Protein AF-A0A7V9LGB7-F1 (afdb_monomer)

pLDDT: mean 96.28, std 4.4, range [69.19, 98.69]

Structure (mmCIF, N/CA/C/O backbone):
data_AF-A0A7V9LGB7-F1
#
_entry.id   AF-A0A7V9LGB7-F1
#
loop_
_atom_site.group_PDB
_atom_site.id
_atom_site.type_symbol
_atom_site.label_atom_id
_atom_site.label_alt_id
_atom_site.label_comp_id
_atom_site.label_asym_id
_atom_site.label_entity_id
_atom_site.label_seq_id
_atom_site.pdbx_PDB_ins_code
_atom_site.Cartn_x
_atom_site.Cartn_y
_atom_site.Cartn_z
_atom_site.occupancy
_atom_site.B_iso_or_equiv
_atom_site.auth_seq_id
_atom_site.auth_comp_id
_atom_site.auth_asym_id
_atom_site.auth_atom_id
_atom_site.pdbx_PDB_model_num
ATOM 1 N N . MET A 1 1 ? 5.969 -22.496 -9.703 1.00 80.81 1 MET A N 1
ATOM 2 C CA . MET A 1 1 ? 6.169 -21.091 -10.097 1.00 80.81 1 MET A CA 1
ATOM 3 C C . MET A 1 1 ? 6.312 -20.293 -8.812 1.00 80.81 1 MET A C 1
ATOM 5 O O . MET A 1 1 ? 5.469 -20.494 -7.947 1.00 80.81 1 MET A O 1
ATOM 9 N N . LEU A 1 2 ? 7.394 -19.525 -8.632 1.00 96.19 2 LEU A N 1
ATOM 10 C CA . LEU A 1 2 ? 7.601 -18.729 -7.414 1.00 96.19 2 LEU A CA 1
ATOM 11 C C . LEU A 1 2 ? 6.827 -17.413 -7.505 1.00 96.19 2 LEU A C 1
ATOM 13 O O . LEU A 1 2 ? 6.713 -16.836 -8.586 1.00 96.19 2 LEU A O 1
ATOM 17 N N . THR A 1 3 ? 6.308 -16.964 -6.370 1.00 98.06 3 THR A N 1
ATOM 18 C CA . THR A 1 3 ? 5.506 -15.746 -6.239 1.00 98.06 3 THR A CA 1
ATOM 19 C C . THR A 1 3 ? 5.929 -14.993 -4.990 1.00 98.06 3 THR A C 1
ATOM 21 O O . THR A 1 3 ? 6.254 -15.623 -3.982 1.00 98.06 3 THR A O 1
ATOM 24 N N . ASP A 1 4 ? 5.866 -13.669 -5.041 1.00 98.44 4 ASP A N 1
ATOM 25 C CA . ASP A 1 4 ? 6.053 -12.804 -3.879 1.00 98.44 4 ASP A CA 1
ATOM 26 C C . ASP A 1 4 ? 4.936 -11.758 -3.846 1.00 98.44 4 ASP A C 1
ATOM 28 O O . ASP A 1 4 ? 4.859 -10.885 -4.705 1.00 98.44 4 ASP A O 1
ATOM 32 N N . TYR A 1 5 ? 4.032 -11.879 -2.877 1.00 98.38 5 TYR A N 1
ATOM 33 C CA . TYR A 1 5 ? 2.899 -10.964 -2.712 1.00 98.38 5 TYR A CA 1
ATOM 34 C C . TYR A 1 5 ? 3.079 -9.993 -1.545 1.00 98.38 5 TYR A C 1
ATOM 36 O O . TYR A 1 5 ? 2.099 -9.390 -1.116 1.00 98.38 5 TYR A O 1
ATOM 44 N N . HIS A 1 6 ? 4.303 -9.862 -1.022 1.00 98.25 6 HIS A N 1
ATOM 45 C CA . HIS A 1 6 ? 4.618 -8.968 0.089 1.00 98.25 6 HIS A CA 1
ATOM 46 C C . HIS A 1 6 ? 5.643 -7.911 -0.330 1.00 98.25 6 HIS A C 1
ATOM 48 O O . HIS A 1 6 ? 6.719 -7.778 0.254 1.00 98.25 6 HIS A O 1
ATOM 54 N N . LEU A 1 7 ? 5.307 -7.151 -1.370 1.00 97.62 7 LEU A N 1
ATOM 55 C CA . LEU A 1 7 ? 6.145 -6.076 -1.888 1.00 97.62 7 LEU A CA 1
ATOM 56 C C . LEU A 1 7 ? 5.615 -4.701 -1.480 1.00 97.62 7 LEU A C 1
ATOM 58 O O . LEU A 1 7 ? 4.425 -4.421 -1.588 1.00 97.62 7 LEU A O 1
ATOM 62 N N . HIS A 1 8 ? 6.537 -3.816 -1.107 1.00 97.56 8 HIS A N 1
ATOM 63 C CA . HIS A 1 8 ? 6.285 -2.392 -0.892 1.00 97.56 8 HIS A CA 1
ATOM 64 C C . HIS A 1 8 ? 7.036 -1.582 -1.952 1.00 97.56 8 HIS A C 1
ATOM 66 O O . HIS A 1 8 ? 8.246 -1.739 -2.145 1.00 97.56 8 HIS A O 1
ATOM 72 N N . LEU A 1 9 ? 6.320 -0.720 -2.669 1.00 96.56 9 LEU A N 1
ATOM 73 C CA . LEU A 1 9 ? 6.901 0.223 -3.624 1.00 96.56 9 LEU A CA 1
ATOM 74 C C . LEU A 1 9 ? 7.471 1.446 -2.906 1.00 96.56 9 LEU A C 1
ATOM 76 O O . LEU A 1 9 ? 8.511 1.968 -3.321 1.00 96.56 9 LEU A O 1
ATOM 80 N N . ARG A 1 10 ? 6.786 1.901 -1.854 1.00 93.50 10 ARG A N 1
ATOM 81 C CA . ARG A 1 10 ? 7.109 3.111 -1.104 1.00 93.50 10 ARG A CA 1
ATOM 82 C C . ARG A 1 10 ? 8.202 2.859 -0.075 1.00 93.50 10 ARG A C 1
ATOM 84 O O . ARG A 1 10 ? 8.149 1.907 0.701 1.00 93.50 10 ARG A O 1
ATOM 91 N N . THR A 1 11 ? 9.178 3.762 -0.049 1.00 90.50 11 THR A N 1
ATOM 92 C CA . THR A 1 11 ? 10.257 3.771 0.945 1.00 90.50 11 THR A CA 1
ATOM 93 C C . THR A 1 11 ? 9.727 4.099 2.345 1.00 90.50 11 THR A C 1
ATOM 95 O O . THR A 1 11 ? 8.559 4.440 2.526 1.00 90.50 11 THR A O 1
ATOM 98 N N . ASP A 1 12 ? 10.583 3.989 3.359 1.00 89.25 12 ASP A N 1
ATOM 99 C CA . ASP A 1 12 ? 10.185 4.194 4.759 1.00 89.25 12 ASP A CA 1
ATOM 100 C C . ASP A 1 12 ? 10.012 5.666 5.162 1.00 89.25 12 ASP A C 1
ATOM 102 O O . ASP A 1 12 ? 9.466 5.953 6.228 1.00 89.25 12 ASP A O 1
ATOM 106 N N . ASP A 1 13 ? 10.437 6.607 4.317 1.00 86.31 13 ASP A N 1
ATOM 107 C CA . ASP A 1 13 ? 10.253 8.039 4.563 1.00 86.31 13 ASP A CA 1
ATOM 108 C C . ASP A 1 13 ? 8.762 8.417 4.585 1.00 86.31 13 ASP A C 1
ATOM 110 O O . ASP A 1 13 ? 7.931 7.777 3.950 1.00 86.31 13 ASP A O 1
ATOM 114 N N . VAL A 1 14 ? 8.393 9.465 5.328 1.00 83.81 14 VAL A N 1
ATOM 115 C CA . VAL A 1 14 ? 6.999 9.951 5.429 1.00 83.81 14 VAL A CA 1
ATOM 116 C C . VAL A 1 14 ? 6.613 10.784 4.197 1.00 83.81 14 VAL A C 1
ATOM 118 O O . VAL A 1 14 ? 7.425 11.565 3.701 1.00 83.81 14 VAL A O 1
ATOM 121 N N . GLY A 1 15 ? 5.360 10.670 3.732 1.00 69.19 15 GLY A N 1
ATOM 122 C CA . GLY A 1 15 ? 4.960 11.133 2.388 1.00 69.19 15 GLY A CA 1
ATOM 123 C C . GLY A 1 15 ? 5.653 10.298 1.306 1.00 69.19 15 GLY A C 1
ATOM 124 O O . GLY A 1 15 ? 6.162 9.239 1.641 1.00 69.19 15 GLY A O 1
ATOM 125 N N . LYS A 1 16 ? 5.749 10.746 0.048 1.00 80.31 16 LYS A N 1
ATOM 126 C CA . LYS A 1 16 ? 6.522 10.071 -1.028 1.00 80.31 16 LYS A CA 1
ATOM 127 C C . LYS A 1 16 ? 5.803 8.995 -1.838 1.00 80.31 16 LYS A C 1
ATOM 129 O O . LYS A 1 16 ? 6.466 8.323 -2.631 1.00 80.31 16 LYS A O 1
ATOM 134 N N . ALA A 1 17 ? 4.482 8.861 -1.735 1.00 86.56 17 ALA A N 1
ATOM 135 C CA . ALA A 1 17 ? 3.744 8.030 -2.684 1.00 86.56 17 ALA A CA 1
AT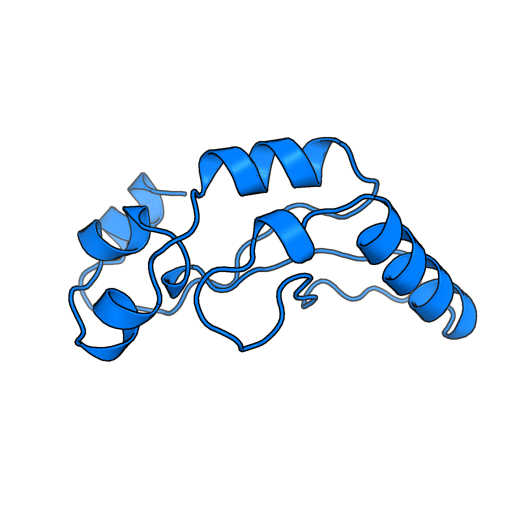OM 136 C C . ALA A 1 17 ? 4.038 8.435 -4.140 1.00 86.56 17 ALA A C 1
ATOM 138 O O . ALA A 1 17 ? 4.299 7.561 -4.961 1.00 86.56 17 ALA A O 1
ATOM 139 N N . GLU A 1 18 ? 4.116 9.734 -4.459 1.00 89.00 18 GLU A N 1
ATOM 140 C CA . GLU A 1 18 ? 4.389 10.190 -5.830 1.00 89.00 18 GLU A CA 1
ATOM 141 C C . GLU 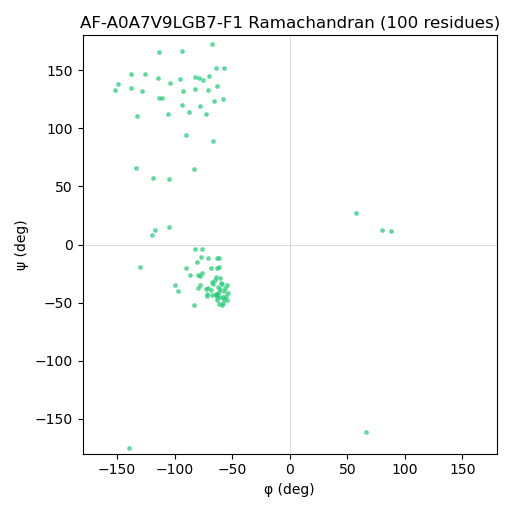A 1 18 ? 5.782 9.802 -6.358 1.00 89.00 18 GLU A C 1
ATOM 143 O O . GLU A 1 18 ? 5.948 9.567 -7.555 1.00 89.00 18 GLU A O 1
ATOM 148 N N . ASP A 1 19 ? 6.772 9.690 -5.470 1.00 91.88 19 ASP A N 1
ATOM 149 C CA . ASP A 1 19 ? 8.141 9.305 -5.828 1.00 91.88 19 ASP A CA 1
ATOM 150 C C . ASP A 1 19 ? 8.250 7.776 -6.020 1.00 91.88 19 ASP A C 1
ATOM 152 O O . ASP A 1 19 ? 9.103 7.282 -6.764 1.00 91.88 19 ASP A O 1
ATOM 156 N N . ALA A 1 20 ? 7.372 7.014 -5.361 1.00 94.19 20 ALA A N 1
ATOM 157 C CA . ALA A 1 20 ? 7.397 5.557 -5.326 1.00 94.19 20 ALA A CA 1
ATOM 158 C C . ALA A 1 20 ? 6.453 4.887 -6.333 1.00 94.19 20 ALA A C 1
ATOM 160 O O . ALA A 1 20 ? 6.818 3.873 -6.940 1.00 94.19 20 ALA A O 1
ATOM 161 N N . PHE A 1 21 ? 5.252 5.435 -6.514 1.00 96.25 21 PHE A N 1
ATOM 162 C CA . PHE A 1 21 ? 4.200 4.917 -7.390 1.00 96.25 21 PHE A CA 1
ATOM 163 C C . PHE A 1 21 ? 4.451 5.375 -8.825 1.00 96.25 21 PHE A C 1
ATOM 165 O O . PHE A 1 21 ? 3.716 6.156 -9.426 1.00 96.25 21 PHE A O 1
ATOM 172 N N . THR A 1 22 ? 5.557 4.880 -9.376 1.00 97.69 22 THR A N 1
ATOM 173 C CA . THR A 1 22 ? 5.998 5.173 -10.735 1.00 97.69 22 THR A CA 1
ATOM 174 C C . THR A 1 22 ? 6.224 3.883 -11.510 1.00 97.69 22 THR A C 1
ATOM 176 O O . THR A 1 22 ? 6.678 2.874 -10.965 1.00 97.69 22 THR A O 1
ATOM 179 N N . GLN A 1 23 ? 5.962 3.920 -12.818 1.00 98.19 23 GLN A N 1
ATOM 180 C CA . GLN A 1 23 ? 6.223 2.779 -13.704 1.00 98.19 23 GLN A CA 1
ATOM 181 C C . GLN A 1 23 ? 7.705 2.374 -13.685 1.00 98.19 23 GLN A C 1
ATOM 183 O O . GLN A 1 23 ? 8.025 1.193 -13.738 1.00 98.19 23 GLN A O 1
ATOM 188 N N . ALA A 1 24 ? 8.618 3.339 -13.530 1.00 98.25 24 ALA A N 1
ATOM 189 C CA . ALA A 1 24 ? 10.049 3.066 -13.424 1.00 98.25 24 ALA A CA 1
ATOM 190 C C . ALA A 1 24 ? 10.398 2.226 -12.183 1.00 98.25 24 ALA A C 1
ATOM 192 O O . ALA A 1 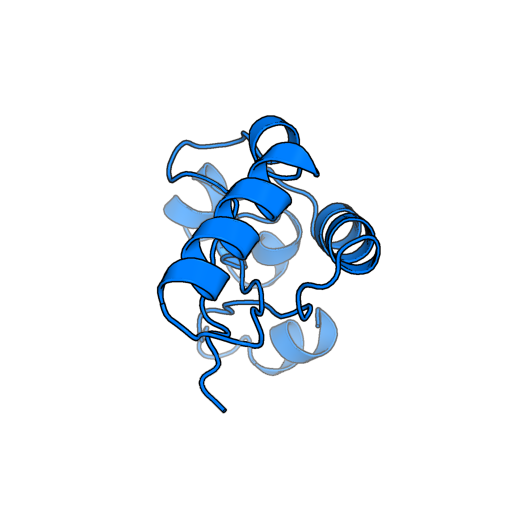24 ? 11.186 1.284 -12.280 1.00 98.25 24 ALA A O 1
ATOM 193 N N . ASN A 1 25 ? 9.801 2.527 -11.024 1.00 97.88 25 ASN A N 1
ATOM 194 C CA . ASN A 1 25 ? 10.028 1.740 -9.813 1.00 97.88 25 ASN A CA 1
ATOM 195 C C . ASN A 1 25 ? 9.415 0.336 -9.934 1.00 97.88 25 ASN A C 1
ATOM 197 O O . ASN A 1 25 ? 10.051 -0.642 -9.550 1.00 97.88 25 ASN A O 1
ATOM 201 N N . VAL A 1 26 ? 8.229 0.220 -10.542 1.00 98.50 26 VAL A N 1
ATOM 202 C CA . VAL A 1 26 ? 7.600 -1.076 -10.848 1.00 98.50 26 VAL A CA 1
ATOM 203 C C . VAL A 1 26 ? 8.509 -1.932 -11.729 1.00 98.50 26 VAL A C 1
ATOM 205 O O . VAL A 1 26 ? 8.796 -3.073 -11.370 1.00 98.50 26 VAL A O 1
ATOM 208 N N . THR A 1 27 ? 9.027 -1.382 -12.833 1.00 98.62 27 THR A N 1
ATOM 209 C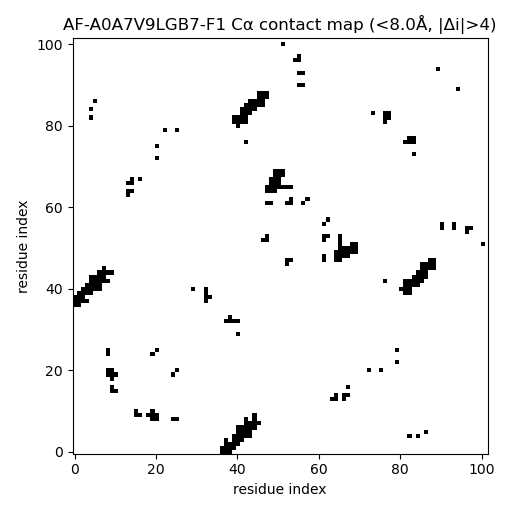 CA . THR A 1 27 ? 9.962 -2.087 -13.723 1.00 98.62 27 THR A CA 1
ATOM 210 C C . THR A 1 27 ? 11.179 -2.600 -12.963 1.00 98.62 27 THR A C 1
ATOM 212 O O . THR A 1 27 ? 11.532 -3.768 -13.099 1.00 98.62 27 THR A O 1
ATOM 215 N N . ARG A 1 28 ? 11.768 -1.778 -12.086 1.00 98.31 28 ARG A N 1
ATOM 216 C CA . ARG A 1 28 ? 12.923 -2.179 -11.270 1.00 98.31 28 ARG A CA 1
ATOM 217 C C . ARG A 1 28 ? 12.633 -3.413 -10.408 1.00 98.31 28 ARG A C 1
ATOM 219 O O . ARG A 1 28 ? 13.500 -4.270 -10.250 1.00 98.31 28 ARG A O 1
ATOM 226 N N . TYR A 1 29 ? 11.435 -3.506 -9.831 1.00 98.44 29 TYR A N 1
ATOM 227 C CA . TYR A 1 29 ? 11.036 -4.672 -9.042 1.00 98.44 29 TYR A CA 1
ATOM 228 C C . TYR A 1 29 ? 10.751 -5.903 -9.907 1.00 98.44 29 TYR A C 1
ATOM 230 O O . TYR A 1 29 ? 11.144 -7.004 -9.524 1.00 98.44 29 TYR A O 1
ATOM 238 N N . LEU A 1 30 ? 10.132 -5.729 -11.078 1.00 98.56 30 LEU A N 1
ATOM 239 C CA . LEU A 1 30 ? 9.890 -6.823 -12.025 1.00 98.56 30 LEU A CA 1
ATOM 240 C C . LEU A 1 30 ? 11.204 -7.426 -12.543 1.00 98.56 30 LEU A C 1
ATOM 242 O O . LEU A 1 30 ? 11.356 -8.643 -12.524 1.00 98.56 30 LEU A O 1
ATOM 246 N N . GLU A 1 31 ? 12.180 -6.595 -12.914 1.00 98.62 31 GLU A N 1
ATOM 247 C CA . GLU A 1 31 ? 13.515 -7.046 -13.338 1.00 98.62 31 GLU A CA 1
ATOM 248 C C . GLU A 1 31 ? 14.235 -7.814 -12.216 1.00 98.62 31 GLU A C 1
ATOM 250 O O . GLU A 1 31 ? 14.860 -8.852 -12.443 1.00 98.62 31 GLU A O 1
ATOM 255 N N . ALA A 1 32 ? 14.119 -7.334 -10.973 1.00 98.44 32 ALA A N 1
ATOM 256 C CA . ALA A 1 32 ? 14.696 -8.009 -9.815 1.00 98.44 32 ALA A CA 1
ATOM 257 C C . ALA A 1 32 ? 14.010 -9.352 -9.498 1.00 98.44 32 ALA A C 1
ATOM 259 O O . ALA A 1 32 ? 14.670 -10.263 -8.991 1.00 98.44 32 ALA A O 1
ATOM 260 N N . ALA A 1 33 ? 12.708 -9.470 -9.766 1.00 98.31 33 ALA A N 1
ATOM 261 C CA . ALA A 1 33 ? 11.945 -10.705 -9.619 1.00 98.31 33 ALA A CA 1
ATOM 262 C C . ALA A 1 33 ? 12.304 -11.726 -10.706 1.00 98.31 33 ALA A C 1
ATOM 264 O O . ALA A 1 33 ? 12.569 -12.885 -10.384 1.00 98.31 33 ALA A O 1
ATOM 265 N N . GLU A 1 34 ? 12.408 -11.281 -11.962 1.00 98.06 34 GLU A N 1
ATOM 266 C CA . GLU A 1 34 ? 12.822 -12.110 -13.097 1.00 98.06 34 GLU A CA 1
ATOM 267 C C . GLU A 1 34 ? 14.208 -12.723 -12.861 1.00 98.06 34 GLU A C 1
ATOM 269 O O . GLU A 1 34 ? 14.380 -13.932 -12.991 1.00 98.06 34 GLU A O 1
ATOM 274 N N . ALA A 1 35 ? 15.174 -11.927 -12.388 1.00 98.31 35 ALA A N 1
ATOM 275 C CA . ALA A 1 35 ? 16.519 -12.403 -12.050 1.00 98.31 35 ALA A CA 1
ATOM 276 C C . ALA A 1 35 ? 16.560 -13.461 -10.925 1.00 98.31 35 ALA A C 1
ATOM 278 O O . ALA A 1 35 ? 17.611 -14.057 -10.676 1.00 98.31 35 ALA A O 1
ATOM 279 N N . LYS A 1 36 ? 15.444 -13.670 -10.217 1.00 97.94 36 LYS A N 1
ATOM 280 C CA . LYS A 1 36 ? 15.280 -14.637 -9.122 1.00 97.94 36 LYS A CA 1
ATOM 281 C C . LYS A 1 36 ? 14.248 -15.726 -9.435 1.00 97.94 36 LYS A C 1
ATOM 283 O O . LYS A 1 36 ? 13.831 -16.430 -8.516 1.00 97.94 36 LYS A 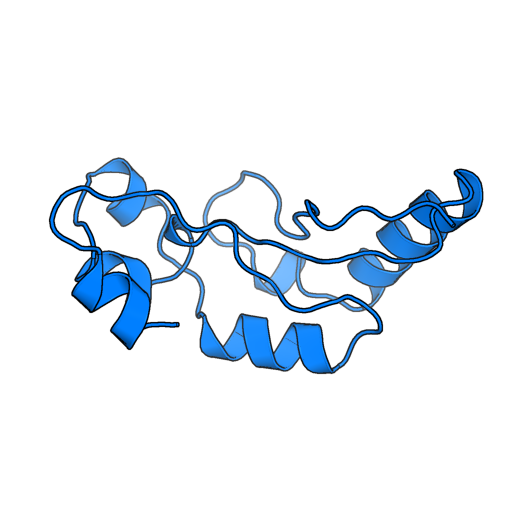O 1
ATOM 288 N N . ASP A 1 37 ? 13.814 -15.845 -10.691 1.00 98.00 37 ASP A N 1
ATOM 289 C CA . ASP A 1 37 ? 12.779 -16.789 -11.134 1.00 98.00 37 ASP A CA 1
ATOM 290 C C . ASP A 1 37 ? 11.428 -16.634 -10.392 1.00 98.00 37 ASP A C 1
ATOM 292 O O . ASP A 1 37 ? 10.651 -17.590 -10.265 1.00 98.00 37 ASP A O 1
ATOM 296 N N . ILE A 1 38 ? 11.125 -15.426 -9.897 1.00 98.44 38 ILE A N 1
ATOM 297 C CA . ILE A 1 38 ? 9.823 -15.067 -9.319 1.00 98.44 38 ILE A CA 1
ATOM 298 C C . ILE A 1 38 ? 8.926 -14.586 -10.456 1.00 98.44 38 ILE A C 1
ATOM 300 O O . ILE A 1 38 ? 9.181 -13.560 -11.078 1.00 98.44 38 ILE A O 1
ATOM 304 N N . ALA A 1 39 ? 7.865 -15.335 -10.733 1.00 97.50 39 ALA A N 1
ATOM 305 C CA . ALA A 1 39 ? 7.027 -15.096 -11.902 1.00 97.50 39 ALA A CA 1
ATOM 306 C C . ALA A 1 39 ? 5.863 -14.136 -11.640 1.00 97.50 39 ALA A C 1
ATOM 308 O O . ALA A 1 39 ? 5.295 -13.601 -12.588 1.00 97.50 39 ALA A O 1
ATOM 309 N N . GLU A 1 40 ? 5.466 -13.953 -10.379 1.00 98.06 40 GLU A N 1
ATOM 310 C CA . GLU A 1 40 ? 4.382 -13.040 -10.032 1.00 98.06 40 GLU A CA 1
ATOM 311 C C . GLU A 1 40 ? 4.723 -12.228 -8.790 1.00 98.06 40 GLU A C 1
ATOM 313 O O . GLU A 1 40 ? 5.185 -12.776 -7.786 1.00 98.06 40 GLU A O 1
ATOM 318 N N . LEU A 1 41 ? 4.457 -10.926 -8.883 1.00 98.69 41 LEU A N 1
ATOM 319 C CA . LEU A 1 41 ? 4.583 -9.986 -7.785 1.00 98.69 41 LEU A CA 1
ATOM 320 C C . LEU A 1 41 ? 3.219 -9.418 -7.395 1.00 98.69 41 LEU A C 1
ATOM 322 O O . LEU A 1 41 ? 2.380 -9.137 -8.253 1.00 98.69 41 LEU A O 1
ATOM 326 N N . GLY A 1 42 ? 3.026 -9.215 -6.099 1.00 98.50 42 GLY A N 1
ATOM 327 C CA . GLY A 1 42 ? 1.884 -8.526 -5.515 1.00 98.50 42 GLY A CA 1
ATOM 328 C C . GLY A 1 42 ? 2.373 -7.439 -4.579 1.00 98.50 42 GLY A C 1
ATOM 329 O O . GLY A 1 42 ? 3.270 -7.675 -3.774 1.00 98.50 42 GLY A O 1
ATOM 330 N N . VAL A 1 43 ? 1.808 -6.246 -4.718 1.00 98.25 43 VAL A N 1
ATOM 331 C CA . VAL A 1 43 ? 2.116 -5.117 -3.846 1.00 98.25 43 VAL A CA 1
ATOM 332 C C . VAL A 1 43 ? 1.111 -5.094 -2.702 1.00 98.25 43 VAL A C 1
ATOM 334 O O . VAL A 1 43 ? -0.092 -5.214 -2.923 1.00 98.25 43 VAL A O 1
ATOM 337 N N . SER A 1 44 ? 1.616 -4.951 -1.485 1.00 98.12 44 SER A N 1
ATOM 338 C CA . SER A 1 44 ? 0.846 -4.968 -0.247 1.00 98.12 44 SER A CA 1
ATOM 339 C C . SER A 1 44 ? 1.294 -3.801 0.629 1.00 98.12 44 SER A C 1
ATOM 341 O O . SER A 1 44 ? 1.903 -4.018 1.670 1.00 98.12 44 SER A O 1
ATOM 343 N N . GLU A 1 45 ? 1.046 -2.563 0.191 1.00 97.69 45 GLU A N 1
ATOM 344 C CA . GLU A 1 45 ? 1.451 -1.382 0.969 1.00 97.69 45 GLU A CA 1
ATOM 345 C C . GLU A 1 45 ? 0.843 -1.401 2.373 1.00 97.69 45 GLU A C 1
ATOM 347 O O . GLU A 1 45 ? -0.242 -1.941 2.601 1.00 97.69 45 GLU A O 1
ATOM 352 N N . HIS A 1 46 ? 1.536 -0.782 3.323 1.00 97.56 46 HIS A N 1
ATOM 353 C CA . HIS A 1 46 ? 1.030 -0.661 4.682 1.00 97.56 46 HIS A CA 1
ATOM 354 C C . HIS A 1 46 ? -0.218 0.224 4.745 1.00 97.56 46 HIS A C 1
ATOM 356 O O . HIS A 1 46 ? -0.156 1.412 4.420 1.00 97.56 46 HIS A O 1
ATOM 362 N N . LEU A 1 47 ? -1.323 -0.312 5.275 1.00 97.81 47 LEU A N 1
ATOM 363 C CA . LEU A 1 47 ? -2.585 0.422 5.399 1.00 97.81 47 LEU A CA 1
ATOM 364 C C . LEU A 1 47 ? -2.428 1.728 6.198 1.00 97.81 47 LEU A C 1
ATOM 366 O O . LEU A 1 47 ? -3.011 2.744 5.834 1.00 97.81 47 LEU A O 1
ATOM 370 N N . TYR A 1 48 ? -1.595 1.742 7.245 1.00 97.06 48 TYR A N 1
ATOM 371 C CA . TYR A 1 48 ? -1.404 2.923 8.100 1.00 97.06 48 TYR A CA 1
ATOM 372 C C . TYR A 1 48 ? -0.813 4.151 7.379 1.00 97.06 48 TYR A C 1
ATOM 374 O O . TYR A 1 48 ? -0.778 5.237 7.962 1.00 97.06 48 TYR A O 1
ATOM 382 N N . ARG A 1 49 ? -0.306 3.993 6.147 1.00 97.00 49 ARG A N 1
ATOM 383 C CA . ARG A 1 49 ? 0.238 5.091 5.331 1.00 97.00 49 ARG A CA 1
ATOM 384 C C . ARG A 1 49 ? -0.855 5.907 4.630 1.00 97.00 49 ARG A C 1
ATOM 386 O O . AR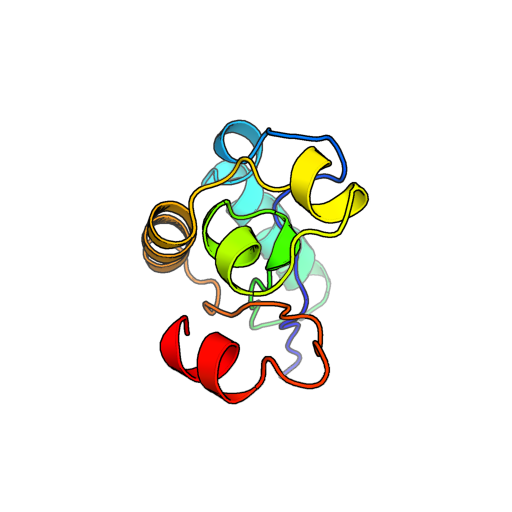G A 1 49 ? -0.589 7.042 4.232 1.00 97.00 49 ARG A O 1
ATOM 393 N N . PHE A 1 50 ? -2.080 5.386 4.565 1.00 97.44 50 PHE A N 1
ATOM 394 C CA . PHE A 1 50 ? -3.222 6.033 3.920 1.00 97.44 50 PHE A CA 1
ATOM 395 C C . PHE A 1 50 ? -4.081 6.825 4.909 1.00 97.44 50 PHE A C 1
ATOM 397 O O . PHE A 1 50 ? -4.275 6.409 6.055 1.00 97.44 50 PHE A O 1
ATOM 404 N N . THR A 1 51 ? -4.600 7.979 4.489 1.00 97.62 51 THR A N 1
ATOM 405 C CA . THR A 1 51 ? -5.397 8.872 5.354 1.00 97.62 51 THR A CA 1
ATOM 406 C C . THR A 1 51 ? -6.664 8.216 5.910 1.00 97.62 51 THR A C 1
ATOM 408 O O . THR A 1 51 ? -7.042 8.459 7.058 1.00 97.62 51 THR A O 1
ATOM 411 N N . GLU A 1 52 ? -7.261 7.319 5.136 1.00 97.75 52 GLU A N 1
ATOM 412 C CA . GLU A 1 52 ? -8.464 6.546 5.419 1.00 97.75 52 GLU A CA 1
ATOM 413 C C . GLU A 1 52 ? -8.262 5.601 6.615 1.00 97.75 52 GLU A C 1
ATOM 415 O O . GLU A 1 52 ? -9.182 5.349 7.394 1.00 97.75 52 GLU A O 1
ATOM 420 N N . ALA A 1 53 ? -7.025 5.155 6.864 1.00 97.56 53 ALA A N 1
ATOM 421 C CA . ALA A 1 53 ? -6.694 4.310 8.010 1.00 97.56 53 ALA A CA 1
ATOM 422 C C . ALA A 1 53 ? -6.929 5.005 9.366 1.00 97.56 53 ALA A C 1
ATOM 424 O O . ALA A 1 53 ? -7.106 4.336 10.390 1.00 97.56 53 ALA A O 1
ATOM 425 N N . LEU A 1 54 ? -6.992 6.344 9.392 1.00 97.81 54 LEU A N 1
ATOM 426 C CA . LEU A 1 54 ? -7.290 7.116 10.604 1.00 97.81 54 LEU A CA 1
ATOM 427 C C . LEU A 1 54 ? -8.752 6.991 11.065 1.00 97.81 54 LEU A C 1
ATOM 429 O O . LEU A 1 54 ? -9.068 7.379 12.195 1.00 97.81 54 LEU A O 1
ATOM 433 N N . GLU A 1 55 ? -9.639 6.431 10.239 1.00 96.06 55 GLU A N 1
ATOM 434 C CA . GLU A 1 55 ? -10.992 6.028 10.649 1.00 96.06 55 GLU A CA 1
ATOM 435 C C . GLU A 1 55 ? -10.986 4.728 11.473 1.00 96.06 55 GLU A C 1
ATOM 437 O O . GLU A 1 55 ? -11.866 4.491 12.313 1.00 96.06 55 GLU A O 1
ATOM 442 N N . LEU A 1 56 ? -9.957 3.897 11.286 1.00 97.44 56 LEU A N 1
ATOM 443 C CA . LEU A 1 56 ? -9.769 2.653 12.026 1.00 97.44 56 LEU A CA 1
ATOM 444 C C . LEU A 1 56 ? -9.101 2.928 13.374 1.00 97.44 56 LEU A C 1
ATOM 446 O O . LEU A 1 56 ? -9.625 2.525 14.423 1.00 97.44 56 LEU A O 1
ATOM 450 N N . TRP A 1 57 ? -7.974 3.650 13.357 1.00 97.25 57 TRP A N 1
ATOM 451 C CA . TRP A 1 57 ? -7.166 3.899 14.547 1.00 97.25 57 TRP A CA 1
ATOM 452 C C . TRP A 1 57 ? -6.375 5.211 14.483 1.00 97.25 57 TRP A C 1
ATOM 454 O O . TRP A 1 57 ? -5.674 5.502 13.521 1.00 97.25 57 TRP A O 1
ATOM 464 N N . ARG A 1 58 ? -6.433 5.986 15.573 1.00 96.31 58 ARG A N 1
ATOM 465 C CA . ARG A 1 58 ? -5.685 7.240 15.766 1.00 96.31 58 ARG A CA 1
ATOM 466 C C . ARG A 1 58 ? -4.517 7.065 16.731 1.00 96.31 58 ARG A C 1
ATOM 468 O O . ARG A 1 58 ? -4.445 7.702 17.779 1.00 96.31 58 ARG A O 1
ATOM 475 N N . HIS A 1 59 ? -3.626 6.132 16.417 1.00 97.12 59 HIS A N 1
ATOM 476 C CA . HIS A 1 59 ? -2.355 6.020 17.127 1.00 97.12 59 HIS A CA 1
ATOM 477 C C . HIS A 1 59 ? -1.406 7.147 16.676 1.00 97.12 59 HIS A C 1
ATOM 479 O O . HIS A 1 59 ? -1.349 7.407 15.474 1.00 97.12 59 HIS A O 1
ATOM 485 N N . PRO A 1 60 ? -0.593 7.764 17.561 1.00 97.81 60 PRO A N 1
ATOM 486 C CA . PRO A 1 60 ? 0.293 8.870 17.173 1.00 97.81 60 PRO A CA 1
ATOM 487 C C . PRO A 1 60 ? 1.238 8.542 16.008 1.00 97.81 60 PRO A C 1
ATOM 489 O O . PRO A 1 60 ? 1.517 9.392 15.167 1.00 97.81 60 PRO A O 1
ATOM 492 N N . TYR A 1 61 ? 1.705 7.291 15.926 1.00 96.25 61 TYR A N 1
ATOM 493 C CA . TYR A 1 61 ? 2.499 6.835 14.783 1.00 96.25 61 TYR A CA 1
ATOM 494 C C . TYR A 1 61 ? 1.698 6.891 13.475 1.00 96.25 61 TYR A C 1
ATOM 496 O O . TYR A 1 61 ? 2.174 7.470 12.508 1.00 96.25 61 TYR A O 1
ATOM 504 N N . TRP A 1 62 ? 0.463 6.385 13.458 1.00 97.00 62 TRP A N 1
ATOM 505 C CA . TRP A 1 62 ? -0.391 6.391 12.265 1.00 97.00 62 TRP A CA 1
ATOM 506 C C . TRP A 1 62 ? -0.729 7.822 11.853 1.00 97.00 62 TRP A C 1
ATOM 508 O O . TRP A 1 62 ? -0.575 8.179 10.694 1.00 97.00 62 TRP A O 1
ATOM 518 N N . GLU A 1 63 ? -1.054 8.693 12.810 1.00 97.69 63 GLU A N 1
ATOM 519 C CA . GLU A 1 63 ? -1.297 10.115 12.533 1.00 97.69 63 GLU A CA 1
ATOM 520 C C . GLU A 1 63 ? -0.075 10.821 11.926 1.00 97.69 63 GLU A C 1
ATOM 522 O O . GLU A 1 63 ? -0.233 11.772 11.156 1.00 97.69 63 GLU A O 1
ATOM 527 N N . SER A 1 64 ? 1.147 10.365 12.225 1.00 95.94 64 SER A N 1
ATOM 528 C CA . SER A 1 64 ? 2.366 10.884 11.594 1.00 95.94 64 SER A CA 1
ATOM 529 C C . SER A 1 64 ? 2.615 10.343 10.180 1.00 95.94 64 SER A C 1
ATOM 531 O O . SER A 1 64 ? 3.236 11.043 9.386 1.00 95.94 64 SER A O 1
ATOM 533 N N . GLN A 1 65 ? 2.116 9.144 9.865 1.00 96.12 65 GLN A N 1
ATOM 534 C CA . GLN A 1 65 ? 2.423 8.396 8.638 1.00 96.12 65 GLN A CA 1
ATOM 535 C C . GLN A 1 65 ? 1.338 8.524 7.564 1.00 96.12 65 GLN A C 1
ATOM 537 O O . GLN A 1 65 ? 1.666 8.582 6.384 1.00 96.12 65 GLN A O 1
ATOM 542 N N . ALA A 1 66 ? 0.071 8.601 7.974 1.00 96.62 66 ALA A N 1
ATOM 543 C CA . ALA A 1 66 ? -1.108 8.607 7.118 1.00 96.62 66 ALA A CA 1
ATOM 544 C C . ALA A 1 66 ? -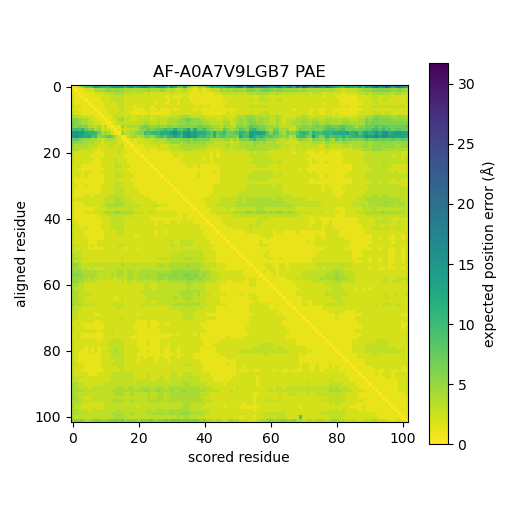1.175 9.885 6.267 1.00 96.62 66 ALA A C 1
ATOM 546 O O . ALA A 1 66 ? -1.690 10.921 6.706 1.00 96.62 66 ALA A O 1
ATOM 547 N N . ARG A 1 67 ? -0.557 9.849 5.088 1.00 96.25 67 ARG A N 1
ATOM 548 C CA . ARG A 1 67 ? -0.402 10.991 4.172 1.00 96.25 67 ARG A CA 1
ATOM 549 C C . ARG A 1 67 ? -0.813 10.664 2.745 1.00 96.25 67 ARG A C 1
ATOM 551 O O . ARG A 1 67 ? -1.064 11.596 1.989 1.00 96.25 67 ARG A O 1
ATOM 558 N N . ASP A 1 68 ? -0.873 9.382 2.413 1.00 96.06 68 ASP A N 1
ATOM 559 C CA . ASP A 1 68 ? -1.162 8.900 1.073 1.00 96.06 68 ASP A CA 1
ATOM 560 C C . ASP A 1 68 ? -2.672 8.624 0.916 1.00 96.06 68 ASP A C 1
ATOM 562 O O . ASP A 1 68 ? -3.414 8.595 1.900 1.00 96.06 68 ASP A O 1
ATOM 566 N N . ASP A 1 69 ? -3.125 8.437 -0.322 1.00 96.25 69 ASP A N 1
ATOM 567 C CA . ASP A 1 69 ? -4.532 8.215 -0.688 1.00 96.25 69 ASP A CA 1
ATOM 568 C C . ASP A 1 69 ? -4.725 6.767 -1.171 1.00 96.25 69 ASP A C 1
ATOM 570 O O . ASP A 1 69 ? -3.965 6.285 -2.025 1.00 96.25 69 ASP A O 1
ATOM 574 N N . LEU A 1 70 ? -5.675 6.045 -0.566 1.00 97.44 70 LEU A N 1
ATOM 575 C CA . LEU A 1 70 ? -5.844 4.605 -0.788 1.00 97.44 70 LEU A CA 1
ATOM 576 C C . LEU A 1 70 ? -6.403 4.309 -2.185 1.00 97.44 70 LEU A C 1
ATOM 578 O O . LEU A 1 70 ? -5.977 3.349 -2.838 1.00 97.44 70 LEU A O 1
ATOM 582 N N . ASP A 1 71 ? -7.315 5.151 -2.665 1.00 97.56 71 ASP A N 1
ATOM 583 C CA . ASP A 1 71 ? -7.910 5.022 -3.993 1.00 97.56 71 ASP A CA 1
ATOM 584 C C . ASP A 1 71 ? -6.864 5.278 -5.086 1.00 97.56 71 ASP A C 1
ATOM 586 O O . ASP A 1 71 ? -6.753 4.503 -6.040 1.00 97.56 71 ASP A O 1
ATOM 590 N N . ALA A 1 72 ? -6.025 6.305 -4.927 1.00 97.06 72 ALA A N 1
ATOM 591 C CA . ALA A 1 72 ? -4.931 6.615 -5.841 1.00 97.06 72 ALA A CA 1
ATOM 592 C C . ALA A 1 72 ? -3.912 5.471 -5.929 1.00 97.06 72 ALA A C 1
ATOM 594 O O . ALA A 1 72 ? -3.425 5.159 -7.020 1.00 97.06 72 ALA A O 1
ATOM 595 N N . TYR A 1 73 ? -3.616 4.811 -4.805 1.00 97.75 73 TYR A N 1
ATOM 596 C CA . TYR A 1 73 ? -2.809 3.593 -4.788 1.00 97.75 73 TYR A CA 1
ATOM 597 C C . TYR A 1 73 ? -3.467 2.466 -5.591 1.00 97.75 73 TYR A C 1
ATOM 599 O O . TYR A 1 73 ? -2.832 1.901 -6.486 1.00 97.75 73 TYR A O 1
ATOM 607 N N . CYS A 1 74 ? -4.742 2.169 -5.323 1.00 98.38 74 CYS A N 1
ATOM 608 C CA . CYS A 1 74 ? -5.480 1.128 -6.037 1.00 98.38 74 CYS A CA 1
ATOM 609 C C . CYS A 1 74 ? -5.492 1.377 -7.549 1.00 98.38 74 CYS A C 1
ATOM 611 O O . CYS A 1 74 ? -5.205 0.468 -8.335 1.00 98.38 74 CYS A O 1
ATOM 613 N N . GLU A 1 75 ? -5.788 2.609 -7.959 1.00 98.19 75 GLU A N 1
ATOM 614 C CA . GLU A 1 75 ? -5.815 3.001 -9.364 1.00 98.19 75 GLU A CA 1
ATOM 615 C C . GLU A 1 75 ? -4.434 2.900 -10.009 1.00 98.19 75 GLU A C 1
ATOM 617 O O . GLU A 1 75 ? -4.316 2.326 -11.092 1.00 98.19 75 GLU A O 1
ATOM 622 N N . PHE A 1 76 ? -3.369 3.349 -9.336 1.00 98.31 76 PHE A N 1
ATOM 623 C CA . PHE A 1 76 ? -2.010 3.189 -9.849 1.00 98.31 76 PHE A CA 1
ATOM 624 C C . PHE A 1 76 ? -1.657 1.714 -10.072 1.00 98.31 76 PHE A C 1
ATOM 626 O O . PHE A 1 76 ? -1.244 1.347 -11.174 1.00 98.31 76 PHE A O 1
ATOM 633 N N . VAL A 1 77 ? -1.847 0.848 -9.072 1.00 98.38 77 VAL A N 1
ATOM 634 C CA . VAL A 1 77 ? -1.448 -0.568 -9.160 1.00 98.38 77 VAL A CA 1
ATOM 635 C C . VAL A 1 77 ? -2.197 -1.298 -10.271 1.00 98.38 77 VAL A C 1
ATOM 637 O O . VAL A 1 77 ? -1.589 -2.100 -10.980 1.00 98.38 77 VAL A O 1
ATOM 640 N N . ARG A 1 78 ? -3.477 -0.975 -10.499 1.00 98.25 78 ARG A N 1
ATOM 641 C CA . ARG A 1 78 ? -4.275 -1.538 -11.604 1.00 98.25 78 ARG A CA 1
ATOM 642 C C . ARG A 1 78 ? -3.714 -1.221 -12.993 1.00 98.25 78 ARG A C 1
ATOM 644 O O . ARG A 1 78 ? -4.036 -1.929 -13.943 1.00 98.25 78 ARG A O 1
ATOM 651 N N . THR A 1 79 ? -2.863 -0.200 -13.128 1.00 98.44 79 THR A N 1
ATOM 652 C CA . THR A 1 79 ? -2.148 0.098 -14.384 1.00 98.44 79 THR A CA 1
ATOM 653 C C . THR A 1 79 ? -0.886 -0.747 -14.595 1.00 98.44 79 THR A C 1
ATOM 655 O O . THR A 1 79 ? -0.228 -0.626 -15.627 1.00 98.44 79 THR A O 1
ATOM 658 N N . THR A 1 80 ? -0.524 -1.590 -13.628 1.00 98.50 80 THR A N 1
ATOM 659 C CA . THR A 1 80 ? 0.710 -2.387 -13.608 1.00 98.50 80 THR A CA 1
ATOM 660 C C . THR A 1 80 ? 0.392 -3.886 -13.707 1.00 98.50 80 THR A C 1
ATOM 662 O O . THR A 1 80 ? -0.749 -4.290 -13.484 1.00 98.50 80 THR A O 1
ATOM 665 N N . PRO A 1 81 ? 1.376 -4.756 -14.001 1.00 98.06 81 PRO A N 1
ATOM 666 C CA . PRO A 1 81 ? 1.177 -6.205 -13.921 1.00 98.06 81 PRO A CA 1
ATOM 667 C C . PRO A 1 81 ? 1.174 -6.757 -12.481 1.00 98.06 81 PRO A C 1
ATOM 669 O O . PRO A 1 81 ? 0.973 -7.959 -12.303 1.00 98.06 81 PRO A O 1
ATOM 672 N N . LEU A 1 82 ? 1.418 -5.924 -11.461 1.00 98.56 82 LEU A N 1
ATOM 673 C CA . LEU A 1 82 ? 1.447 -6.350 -10.061 1.00 98.56 82 LEU A CA 1
ATOM 674 C C . LEU A 1 82 ? 0.038 -6.716 -9.575 1.00 98.56 82 LEU A C 1
ATOM 676 O O . LEU A 1 82 ? -0.950 -6.078 -9.944 1.00 98.56 82 LEU A O 1
ATOM 680 N N . LYS A 1 83 ? -0.071 -7.716 -8.697 1.00 98.56 83 LYS A N 1
ATOM 681 C CA . LYS A 1 83 ? -1.323 -7.976 -7.975 1.00 98.56 83 LYS A CA 1
ATOM 682 C C . LYS A 1 83 ? -1.572 -6.879 -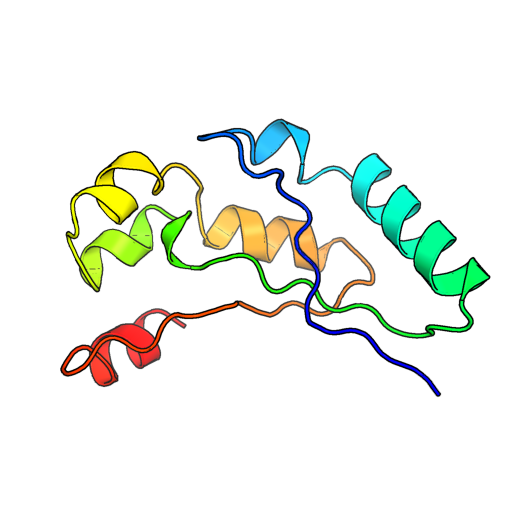6.948 1.00 98.56 83 LYS A C 1
ATOM 684 O O . LYS A 1 83 ? -0.675 -6.534 -6.184 1.00 98.56 83 LYS A O 1
ATOM 689 N N . LEU A 1 84 ? -2.799 -6.365 -6.931 1.00 98.50 84 LEU A N 1
ATOM 690 C CA . LEU A 1 84 ? -3.264 -5.409 -5.933 1.00 98.50 84 LEU A CA 1
ATOM 691 C C . LEU A 1 84 ? -3.591 -6.141 -4.630 1.00 98.50 84 LEU A C 1
ATOM 693 O O . LEU A 1 84 ? -4.463 -7.009 -4.610 1.00 98.50 84 LEU A O 1
ATOM 697 N N . GLY A 1 85 ? -2.895 -5.771 -3.562 1.00 98.19 85 GLY A N 1
ATOM 698 C CA . GLY A 1 85 ? -3.151 -6.196 -2.194 1.00 98.19 85 GLY A CA 1
ATOM 699 C C . GLY A 1 85 ? -2.966 -5.032 -1.223 1.00 98.19 85 GLY A C 1
ATOM 700 O O . GLY A 1 85 ? -2.750 -3.896 -1.627 1.00 98.19 85 GLY A O 1
ATOM 701 N N . ILE A 1 86 ? -3.067 -5.315 0.071 1.00 98.38 86 ILE A N 1
ATOM 702 C CA . ILE A 1 86 ? -2.825 -4.349 1.144 1.00 98.38 86 ILE A CA 1
ATOM 703 C C . ILE A 1 86 ? -2.288 -5.106 2.359 1.00 98.38 86 ILE A C 1
ATOM 705 O O . ILE A 1 86 ? -2.774 -6.194 2.680 1.00 98.38 86 ILE A O 1
ATOM 709 N N . GLU A 1 87 ? -1.285 -4.556 3.037 1.00 98.44 87 GLU A N 1
ATOM 710 C CA . GLU A 1 87 ? -0.851 -5.042 4.344 1.00 98.44 87 GLU A CA 1
ATOM 711 C C . GLU A 1 87 ? -1.631 -4.290 5.427 1.00 98.44 87 GLU A C 1
ATOM 713 O O . GLU A 1 87 ? -1.281 -3.178 5.829 1.00 98.44 87 GLU A O 1
ATOM 718 N N . ALA A 1 88 ? -2.738 -4.890 5.869 1.00 97.94 88 ALA A N 1
ATOM 719 C CA . ALA A 1 88 ? -3.594 -4.334 6.907 1.00 97.94 88 ALA A CA 1
ATOM 720 C C . ALA A 1 88 ? -3.210 -4.872 8.292 1.00 97.94 88 ALA A C 1
ATOM 722 O O . ALA A 1 88 ? -3.303 -6.073 8.557 1.00 97.94 88 ALA A O 1
ATOM 723 N N . ASP A 1 89 ? -2.834 -3.973 9.202 1.00 97.50 89 ASP A N 1
ATOM 724 C CA . ASP A 1 89 ? -2.654 -4.309 10.610 1.00 97.50 89 ASP A CA 1
ATOM 725 C C . ASP A 1 89 ? -3.974 -4.766 11.243 1.00 97.50 89 ASP A C 1
ATOM 727 O O . ASP A 1 89 ? -5.029 -4.142 11.089 1.00 97.50 89 ASP A O 1
ATOM 731 N N . TYR A 1 90 ? -3.909 -5.831 12.041 1.00 97.44 90 TYR A N 1
ATOM 732 C CA . TYR A 1 90 ? -5.043 -6.235 12.860 1.00 97.44 90 TYR A CA 1
ATOM 733 C C . TYR A 1 90 ? -5.234 -5.263 14.031 1.00 97.44 90 TYR A C 1
ATOM 735 O O . TYR A 1 90 ? -4.439 -5.229 14.975 1.00 97.44 90 TYR A O 1
ATOM 743 N N . ILE A 1 91 ? -6.338 -4.517 14.002 1.00 97.00 91 ILE A N 1
ATOM 744 C CA . ILE A 1 91 ? -6.761 -3.641 15.095 1.00 97.00 91 ILE A CA 1
ATOM 745 C C . ILE A 1 91 ? -7.944 -4.290 15.808 1.00 97.00 91 ILE A C 1
ATOM 747 O O . ILE A 1 91 ? -9.053 -4.373 15.278 1.00 97.00 91 ILE A O 1
ATOM 751 N N . ARG A 1 92 ? -7.716 -4.712 17.052 1.00 97.06 92 ARG A N 1
ATOM 752 C CA . ARG A 1 92 ? -8.759 -5.308 17.891 1.00 97.06 92 ARG A CA 1
ATOM 753 C C . ARG A 1 92 ? -9.941 -4.346 18.063 1.00 97.06 92 ARG A C 1
ATOM 755 O O . ARG A 1 92 ? -9.756 -3.237 18.565 1.00 97.06 92 ARG A O 1
ATOM 762 N N . GLY A 1 93 ? -11.153 -4.797 17.741 1.00 97.44 93 GLY A N 1
ATOM 763 C CA . GLY A 1 93 ? -12.376 -3.988 17.833 1.00 97.44 93 GLY A CA 1
ATOM 764 C C . GLY A 1 93 ? -12.588 -3.026 16.656 1.00 97.44 93 GLY A C 1
ATOM 765 O O . GLY A 1 93 ? -13.412 -2.110 16.743 1.00 97.44 93 GLY A O 1
ATOM 766 N N . ALA A 1 94 ? -11.825 -3.170 15.574 1.00 97.50 94 ALA A N 1
ATOM 767 C CA . ALA A 1 94 ? -12.037 -2.442 14.327 1.00 97.50 94 ALA A CA 1
ATOM 768 C C . ALA A 1 94 ? -12.317 -3.370 13.138 1.00 97.50 94 ALA A C 1
ATOM 770 O O . ALA A 1 94 ? -12.390 -2.877 12.024 1.00 97.50 94 ALA A O 1
ATOM 771 N N . GLU A 1 95 ? -12.510 -4.670 13.356 1.00 97.81 95 GLU A N 1
ATOM 772 C CA . GLU A 1 95 ? -12.634 -5.692 12.314 1.00 97.81 95 GLU A CA 1
ATOM 773 C C . GLU A 1 95 ? -13.733 -5.341 11.294 1.00 97.81 95 GLU A C 1
ATOM 775 O O . GLU A 1 95 ? -13.470 -5.329 10.094 1.00 97.81 95 GLU A O 1
ATOM 780 N N . ASP A 1 96 ? -14.922 -4.947 11.765 1.00 98.06 96 ASP A N 1
ATOM 781 C CA . ASP A 1 96 ? -16.039 -4.534 10.900 1.00 98.06 96 ASP A CA 1
ATOM 782 C C . ASP A 1 96 ? -15.748 -3.231 10.137 1.00 98.06 96 ASP A C 1
ATOM 784 O O . ASP A 1 96 ? -16.183 -3.057 8.998 1.00 98.06 96 ASP A O 1
ATOM 788 N N . ARG A 1 97 ? -14.999 -2.305 10.752 1.00 97.44 97 ARG A N 1
ATOM 789 C CA . ARG A 1 97 ? -14.591 -1.049 10.103 1.00 97.44 97 ARG A CA 1
ATOM 790 C C . ARG A 1 97 ? -13.540 -1.318 9.032 1.00 97.44 97 ARG A C 1
ATOM 792 O O . ARG A 1 97 ? -13.661 -0.789 7.936 1.00 97.44 97 ARG A O 1
ATOM 799 N N . THR A 1 98 ? -12.572 -2.188 9.314 1.00 97.75 98 THR A N 1
ATOM 800 C CA . THR A 1 98 ? -11.576 -2.642 8.340 1.00 97.75 98 THR A CA 1
ATOM 801 C C . THR A 1 98 ? -12.253 -3.335 7.160 1.00 97.75 98 THR A C 1
ATOM 803 O O . THR A 1 98 ? -11.945 -3.012 6.022 1.00 97.75 98 THR A O 1
ATOM 806 N N . ALA A 1 99 ? -13.218 -4.225 7.415 1.00 97.00 99 ALA A N 1
ATOM 807 C CA . ALA A 1 99 ? -13.977 -4.907 6.365 1.00 97.00 99 ALA A CA 1
ATOM 808 C C . ALA A 1 99 ? -14.920 -3.984 5.570 1.00 97.00 99 ALA A C 1
ATOM 810 O O . ALA A 1 99 ? -15.358 -4.358 4.493 1.00 97.00 99 ALA A O 1
ATOM 811 N N . SER A 1 100 ? -15.280 -2.815 6.109 1.00 97.19 100 SER A N 1
ATOM 812 C CA . SER A 1 100 ? -16.074 -1.813 5.382 1.00 97.19 100 SER A CA 1
ATOM 813 C C . SER A 1 100 ? -15.203 -0.881 4.538 1.00 97.19 100 SER A C 1
ATOM 815 O O . SER A 1 100 ? -15.695 -0.313 3.567 1.00 97.19 100 SER A O 1
ATOM 817 N N . LEU A 1 101 ? -13.940 -0.693 4.937 1.00 96.00 101 LEU A N 1
ATOM 818 C CA . LEU A 1 101 ? -12.969 0.132 4.223 1.00 96.00 101 LEU A CA 1
ATOM 819 C C . LEU A 1 101 ? -12.382 -0.584 2.993 1.00 96.00 101 LEU A C 1
ATOM 821 O O . LEU A 1 101 ? -12.079 0.083 2.008 1.00 96.00 101 LEU A O 1
ATOM 825 N N . LEU A 1 102 ? -12.198 -1.909 3.065 1.00 93.06 102 LEU A N 1
ATOM 826 C CA . LEU A 1 102 ? -11.554 -2.752 2.042 1.00 93.06 102 LEU A CA 1
ATOM 827 C C . LEU A 1 102 ? -12.568 -3.591 1.255 1.00 93.06 102 LEU A C 1
ATOM 829 O O . LEU A 1 102 ? -12.387 -3.723 0.023 1.00 93.06 102 LEU A O 1
#

Radius of gyration: 14.3 Å; Cα contacts (8 Å, |Δi|>4): 148; chains: 1; bounding box: 33×32×32 Å

Fo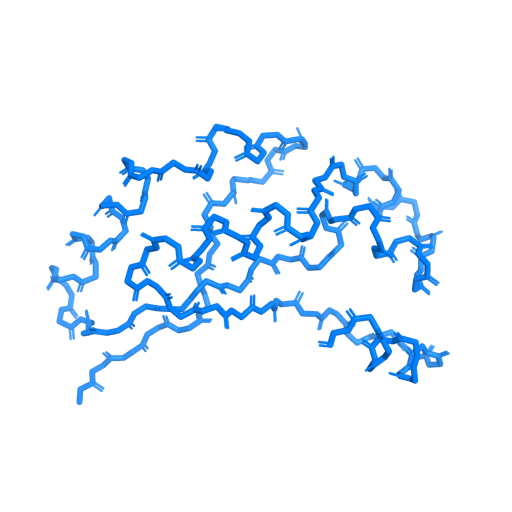ldseek 3Di:
DAAEADDAQDDPDADCPVVRLDPVSLVVVVVVCVVVVHPAYHYAEEPLQALLCVVQDDDVVSVRRHDDHPVVVVVSCVVDRHHYHHDYDDDPPRVVVVVVVD

Mean predicted aligned error: 2.51 Å

Nearest PDB structures (foldseek):
  5odr-assembly1_A  TM=5.256E-01  e=3.850E+00  Methanothermococcus thermolithotrophicus DSM 2095
  5if3-assembly1_B  TM=3.212E-01  e=1.609E+00  Burkholderia vietnamiensis G4
  5vcu-assembly2_B  TM=4.612E-01  e=5.761E+00  Naegleria fowleri

Sequence (102 aa):
MLTDYHLHLRTDDVGKAEDAFTQANVTRYLEAAEAKDIAELGVSEHLYRFTEALELWRHPYWESQARDDLDAYCEFVRTTPLKLGIEADYIRGAEDRTASLL

Solvent-accessible surface area (backbone atoms only — not comparable to full-atom values): 6019 Å² total; per-residue (Å²): 135,43,69,46,62,82,34,65,70,56,70,91,62,76,58,57,54,81,80,24,75,36,72,69,53,52,49,55,52,50,56,56,29,53,80,68,62,33,77,44,50,17,36,24,45,59,42,51,36,18,48,73,39,54,79,67,49,81,46,74,69,35,67,70,35,31,66,41,58,62,66,62,49,54,57,54,38,71,78,47,92,46,40,84,57,64,38,70,81,90,52,91,94,30,60,71,56,52,66,70,75,107

Secondary structure (DSSP, 8-state):
-EEEEEE--S-SSSS-HHHHSSHHHHHHHHHHHHTTTEEEEEE--BGGGBGGGGGT---HHHHHH--B-HHHHHHHHHTSSSEE--B----TT-HHHHHHH-